Protein AF-0000000067793313 (afdb_homodimer)

Radius of gyration: 17.78 Å; Cα contacts (8 Å, |Δi|>4): 140; chains: 2; bounding box: 39×59×53 Å

Nearest PDB structures (foldseek):
  9had-assembly1_A  TM=4.052E-01  e=4.606E+00  Dermatophagoides farinae
  9had-assembly1_A  TM=4.048E-01  e=4.606E+00  Dermatophagoides farinae

Solvent-accessible surface area (backbone atoms only — not comparable to full-atom values): 9525 Å² total; per-residue (Å²): 132,80,84,65,84,60,72,81,65,66,47,75,66,53,50,52,52,49,44,52,53,50,47,36,52,39,52,36,48,49,52,54,53,61,48,40,72,79,37,45,52,72,69,31,43,50,49,47,33,50,51,29,44,53,54,31,63,38,81,91,48,54,71,69,32,20,52,52,24,40,49,52,23,51,52,51,52,62,68,66,49,76,74,80,128,130,80,84,64,84,67,67,78,67,67,47,74,65,54,52,51,51,49,44,51,53,50,48,36,51,39,52,36,49,50,52,55,56,62,50,40,73,79,38,46,52,71,68,31,43,52,49,45,31,51,53,30,44,52,54,31,64,37,81,91,47,54,69,69,32,20,52,52,23,40,48,52,22,51,54,52,53,63,68,65,50,78,73,80,127

Structure (mmCIF, N/CA/C/O backbone):
data_AF-0000000067793313-model_v1
#
loop_
_entity.id
_entity.type
_entity.pdbx_description
1 polymer 'Uncharacterized protein'
#
loop_
_atom_site.group_PDB
_atom_site.id
_atom_site.type_symbol
_atom_site.label_atom_id
_atom_site.label_alt_id
_atom_site.label_comp_id
_atom_site.label_asym_id
_atom_site.label_entity_id
_atom_site.label_seq_id
_atom_site.pdbx_PDB_ins_code
_atom_site.Cartn_x
_atom_site.Cartn_y
_atom_site.Cartn_z
_atom_site.occupancy
_atom_site.B_iso_or_equiv
_atom_site.auth_seq_id
_atom_site.auth_comp_id
_atom_site.auth_asym_id
_atom_site.auth_atom_id
_atom_site.pdbx_PDB_model_num
ATOM 1 N N . MET A 1 1 ? 4.16 -12.555 6.629 1 27.14 1 MET A N 1
ATOM 2 C CA . MET A 1 1 ? 3.738 -13.953 6.523 1 27.14 1 MET A CA 1
ATOM 3 C C . MET A 1 1 ? 4.797 -14.789 5.812 1 27.14 1 MET A C 1
ATOM 5 O O . MET A 1 1 ? 5.16 -14.492 4.672 1 27.14 1 MET A O 1
ATOM 9 N N . THR A 1 2 ? 5.727 -15.414 6.414 1 31.62 2 THR A N 1
ATOM 10 C CA . THR A 1 2 ? 6.559 -16.516 5.953 1 31.62 2 THR A CA 1
ATOM 11 C C . THR A 1 2 ? 5.738 -17.5 5.129 1 31.62 2 THR A C 1
ATOM 13 O O . THR A 1 2 ? 4.613 -17.844 5.504 1 31.62 2 THR A O 1
ATOM 16 N N . VAL A 1 3 ? 5.867 -17.578 3.797 1 39.06 3 VAL A N 1
ATOM 17 C CA . VAL A 1 3 ? 5.449 -18.781 3.084 1 39.06 3 VAL A CA 1
ATOM 18 C C . VAL A 1 3 ? 5.934 -20.016 3.834 1 39.06 3 VAL A C 1
ATOM 20 O O . VAL A 1 3 ? 7.133 -20.297 3.877 1 39.06 3 VAL A O 1
ATOM 23 N N . GLU A 1 4 ? 5.734 -20.375 5.105 1 36.84 4 GLU A N 1
ATOM 24 C CA . GLU A 1 4 ? 6 -21.719 5.586 1 36.84 4 GLU A CA 1
ATOM 25 C C . GLU A 1 4 ? 5.809 -22.75 4.477 1 36.84 4 GLU A C 1
ATOM 27 O O . GLU A 1 4 ? 5.156 -22.469 3.469 1 36.84 4 GLU A O 1
ATOM 32 N N . LYS A 1 5 ? 6.047 -24.172 4.836 1 41.69 5 LYS A N 1
ATOM 33 C CA . LYS A 1 5 ? 6.078 -25.391 4.016 1 41.69 5 LYS A CA 1
ATOM 34 C C . LYS A 1 5 ? 4.914 -25.406 3.029 1 41.69 5 LYS A C 1
ATOM 36 O O . LYS A 1 5 ? 3.752 -25.328 3.43 1 41.69 5 LYS A O 1
ATOM 41 N N . PRO A 1 6 ? 5.016 -25.219 1.738 1 44.22 6 PRO A N 1
ATOM 42 C CA . PRO A 1 6 ? 4.16 -25.734 0.672 1 44.22 6 PRO A CA 1
ATOM 43 C C . PRO A 1 6 ? 3.697 -27.172 0.936 1 44.22 6 PRO A C 1
ATOM 45 O O . PRO A 1 6 ? 3.482 -27.938 -0.006 1 44.22 6 PRO A O 1
ATOM 48 N N . ASP A 1 7 ? 3.82 -27.609 2.059 1 44.16 7 ASP A N 1
ATOM 49 C CA . ASP A 1 7 ? 3.441 -29.016 2.018 1 44.16 7 ASP A CA 1
ATOM 50 C C . ASP A 1 7 ? 2.213 -29.234 1.136 1 44.16 7 ASP A C 1
ATOM 52 O O . ASP A 1 7 ? 2.119 -30.234 0.427 1 44.16 7 ASP A O 1
ATOM 56 N N . GLU A 1 8 ? 1.014 -28.703 1.431 1 54.5 8 GLU A N 1
ATOM 57 C CA . GLU A 1 8 ? -0.027 -29 0.452 1 54.5 8 GLU A CA 1
ATOM 58 C C . GLU A 1 8 ? 0.082 -28.094 -0.766 1 54.5 8 GLU A C 1
ATOM 60 O O . GLU A 1 8 ? -0.023 -26.875 -0.645 1 54.5 8 GLU A O 1
ATOM 65 N N . ALA A 1 9 ? 1.081 -28.531 -1.854 1 64.44 9 ALA A N 1
ATOM 66 C CA . ALA A 1 9 ? 1.395 -27.953 -3.158 1 64.44 9 ALA A CA 1
ATOM 67 C C . ALA A 1 9 ? 0.195 -27.203 -3.73 1 64.44 9 ALA A C 1
ATOM 69 O O . ALA A 1 9 ? -0.874 -27.781 -3.928 1 64.44 9 ALA A O 1
ATOM 70 N N . MET A 1 10 ? 0.209 -25.984 -3.479 1 77.56 10 MET A N 1
ATOM 71 C CA . MET A 1 10 ? -0.854 -25.188 -4.09 1 77.56 10 MET A CA 1
ATOM 72 C C . MET A 1 10 ? -1.007 -25.531 -5.57 1 77.56 10 MET A C 1
ATOM 74 O O . MET A 1 10 ? -0.024 -25.844 -6.242 1 77.56 10 MET A O 1
ATOM 78 N N . THR A 1 11 ? -2.154 -25.844 -5.797 1 85.62 11 THR A N 1
ATOM 79 C CA . THR A 1 11 ? -2.428 -26.078 -7.207 1 85.62 11 THR A CA 1
ATOM 80 C C . THR A 1 11 ? -2.174 -24.812 -8.031 1 85.62 11 THR A C 1
ATOM 82 O O . THR A 1 11 ? -2.02 -23.719 -7.473 1 85.62 11 THR A O 1
ATOM 85 N N . PHE A 1 12 ? -1.975 -25 -9.234 1 86.81 12 PHE A N 1
ATOM 86 C CA . PHE A 1 12 ? -1.814 -23.875 -10.156 1 86.81 12 PHE A CA 1
ATOM 87 C C . PHE A 1 12 ? -2.941 -22.875 -9.977 1 86.81 12 PHE A C 1
ATOM 89 O O . PHE A 1 12 ? -2.701 -21.656 -9.945 1 86.81 12 PHE A O 1
ATOM 96 N N . GLY A 1 13 ? -4.113 -23.281 -9.766 1 88.81 13 GLY A N 1
ATOM 97 C CA . GLY A 1 13 ? -5.273 -22.422 -9.562 1 88.81 13 GLY A CA 1
ATOM 98 C C . GLY A 1 13 ? -5.219 -21.641 -8.258 1 88.81 13 GLY A C 1
ATOM 99 O O . GLY A 1 13 ? -5.582 -20.469 -8.219 1 88.81 13 GLY A O 1
ATOM 100 N N . GLU A 1 14 ? -4.773 -22.266 -7.277 1 91.25 14 GLU A N 1
ATOM 101 C CA . GLU A 1 14 ? -4.648 -21.609 -5.98 1 91.25 14 GLU A CA 1
ATOM 102 C C . GLU A 1 14 ? -3.619 -20.484 -6.031 1 91.25 14 GLU A C 1
ATOM 104 O O . GLU A 1 14 ? -3.801 -19.438 -5.398 1 91.25 14 GLU A O 1
ATOM 109 N N . LEU A 1 15 ? -2.557 -20.734 -6.789 1 92.69 15 LEU A N 1
ATOM 110 C CA . LEU A 1 15 ? -1.533 -19.703 -6.926 1 92.69 15 LEU A CA 1
ATOM 111 C C . LEU A 1 15 ? -2.076 -18.484 -7.68 1 92.69 15 LEU A C 1
ATOM 113 O O . LEU A 1 15 ? -1.826 -17.344 -7.293 1 92.69 15 LEU A O 1
ATOM 117 N N . LEU A 1 16 ? -2.805 -18.703 -8.633 1 92.38 16 LEU A N 1
ATOM 118 C CA . LEU A 1 16 ? -3.408 -17.609 -9.391 1 92.38 16 LEU A CA 1
ATOM 119 C C . LEU A 1 16 ? -4.379 -16.812 -8.531 1 92.38 16 LEU A C 1
ATOM 121 O O . LEU A 1 16 ? -4.457 -15.586 -8.641 1 92.38 16 LEU A O 1
ATOM 125 N N . GLU A 1 17 ? -5.145 -17.531 -7.758 1 91.81 17 GLU A N 1
ATOM 126 C CA . GLU A 1 17 ? -6.07 -16.859 -6.852 1 91.81 17 GLU A CA 1
ATOM 127 C C . GLU A 1 17 ? -5.324 -15.953 -5.871 1 91.81 17 GLU A C 1
ATOM 129 O O . GLU A 1 17 ? -5.742 -14.82 -5.621 1 91.81 17 GLU A O 1
ATOM 134 N N . LEU A 1 18 ? -4.262 -16.438 -5.32 1 92.75 18 LEU A N 1
ATOM 135 C CA . LEU A 1 18 ? -3.441 -15.664 -4.395 1 92.75 18 LEU A CA 1
ATOM 136 C C . LEU A 1 18 ? -2.873 -14.43 -5.082 1 92.75 18 LEU A C 1
ATOM 138 O O . LEU A 1 18 ? -2.873 -13.336 -4.504 1 92.75 18 LEU A O 1
ATOM 142 N N . ILE A 1 19 ? -2.342 -14.562 -6.203 1 95.19 19 ILE A N 1
ATOM 143 C CA . ILE A 1 19 ? -1.799 -13.438 -6.961 1 95.19 19 ILE A CA 1
ATOM 144 C C . ILE A 1 19 ? -2.879 -12.383 -7.16 1 95.19 19 ILE A C 1
ATOM 146 O O . ILE A 1 19 ? -2.619 -11.188 -7.02 1 95.19 19 ILE A O 1
ATOM 150 N N . GLY A 1 20 ? -4.043 -12.852 -7.516 1 93.31 20 GLY A N 1
ATOM 151 C CA . GLY A 1 20 ? -5.164 -11.938 -7.668 1 93.31 20 GLY A CA 1
ATOM 152 C C . GLY A 1 20 ? -5.488 -11.172 -6.398 1 93.31 20 GLY A C 1
ATOM 153 O O . GLY A 1 20 ? -5.707 -9.961 -6.438 1 93.31 20 GLY A O 1
ATOM 154 N N . GLU A 1 21 ? -5.531 -11.812 -5.312 1 92.38 21 GLU A N 1
ATOM 155 C CA . GLU A 1 21 ? -5.824 -11.188 -4.027 1 92.38 21 GLU A CA 1
ATOM 156 C C . GLU A 1 21 ? -4.746 -10.18 -3.645 1 92.38 21 GLU A C 1
ATOM 158 O O . GLU A 1 21 ? -5.055 -9.086 -3.168 1 92.38 21 GLU A O 1
ATOM 163 N N . GLN A 1 22 ? -3.537 -10.602 -3.828 1 94.5 22 GLN A N 1
ATOM 164 C CA . GLN A 1 22 ? -2.426 -9.711 -3.529 1 94.5 22 GLN A CA 1
ATOM 165 C C . GLN A 1 22 ? -2.48 -8.453 -4.391 1 94.5 22 GLN A C 1
ATOM 167 O O . GLN A 1 22 ? -2.201 -7.352 -3.914 1 94.5 22 GLN A O 1
ATOM 172 N N . GLN A 1 23 ? -2.84 -8.664 -5.57 1 94.44 23 GLN A N 1
ATOM 173 C CA . GLN A 1 23 ? -2.926 -7.516 -6.469 1 94.44 23 GLN A CA 1
ATOM 174 C C . GLN A 1 23 ? -4 -6.535 -6.004 1 94.44 23 GLN A C 1
ATOM 176 O O . GLN A 1 23 ? -3.809 -5.32 -6.062 1 94.44 23 GLN A O 1
ATOM 181 N N . ARG A 1 24 ? -5.109 -7.043 -5.578 1 92.25 24 ARG A N 1
ATOM 182 C CA . ARG A 1 24 ? -6.172 -6.176 -5.086 1 92.25 24 ARG A CA 1
ATOM 183 C C . ARG A 1 24 ? -5.715 -5.379 -3.871 1 92.25 24 ARG A C 1
ATOM 185 O O . ARG A 1 24 ? -6.043 -4.195 -3.734 1 92.25 24 ARG A O 1
ATOM 192 N N . LYS A 1 25 ? -4.988 -6.008 -3.012 1 93.69 25 LYS A N 1
ATOM 193 C CA . LYS A 1 25 ? -4.426 -5.328 -1.846 1 93.69 25 LYS A CA 1
ATOM 194 C C . LYS A 1 25 ? -3.455 -4.23 -2.264 1 93.69 25 LYS A C 1
ATOM 196 O O . LYS A 1 25 ? -3.488 -3.125 -1.718 1 93.69 25 LYS A O 1
ATOM 201 N N . ILE A 1 26 ? -2.672 -4.578 -3.178 1 95.56 26 ILE A N 1
ATOM 202 C CA . ILE A 1 26 ? -1.702 -3.611 -3.678 1 95.56 26 ILE A CA 1
ATOM 203 C C . ILE A 1 26 ? -2.432 -2.406 -4.27 1 95.56 26 ILE A C 1
ATOM 205 O O . ILE A 1 26 ? -2.107 -1.26 -3.953 1 95.56 26 ILE A O 1
ATOM 209 N N . ASP A 1 27 ? -3.377 -2.662 -5.078 1 93.25 27 ASP A N 1
ATOM 210 C CA . ASP A 1 27 ? -4.125 -1.586 -5.719 1 93.25 27 ASP A CA 1
ATOM 211 C C . ASP A 1 27 ? -4.77 -0.669 -4.684 1 93.25 27 ASP A C 1
ATOM 213 O O . ASP A 1 27 ? -4.742 0.555 -4.824 1 93.25 27 ASP A O 1
ATOM 217 N N . ALA A 1 28 ? -5.363 -1.27 -3.695 1 93 28 ALA A N 1
ATOM 218 C CA . ALA A 1 28 ? -6.008 -0.493 -2.641 1 93 28 ALA A CA 1
ATOM 219 C C . ALA A 1 28 ? -4.996 0.37 -1.894 1 93 28 ALA A C 1
ATOM 221 O O . ALA A 1 28 ? -5.242 1.553 -1.647 1 93 28 ALA A O 1
ATOM 222 N N . LEU A 1 29 ? -3.912 -0.205 -1.581 1 94.12 29 LEU A N 1
ATOM 223 C CA . LEU A 1 29 ? -2.867 0.499 -0.847 1 94.12 29 LEU A CA 1
ATOM 224 C C . LEU A 1 29 ? -2.264 1.614 -1.694 1 94.12 29 LEU A C 1
ATOM 226 O O . LEU A 1 29 ? -1.98 2.701 -1.188 1 94.12 29 LEU A O 1
ATOM 230 N N . GLU A 1 30 ? -2.098 1.374 -2.998 1 93.25 30 GLU A N 1
ATOM 231 C CA . GLU A 1 30 ? -1.578 2.398 -3.9 1 93.25 30 GLU A CA 1
ATOM 232 C C . GLU A 1 30 ? -2.566 3.549 -4.055 1 93.25 30 GLU A C 1
ATOM 234 O O . GLU A 1 30 ? -2.166 4.711 -4.141 1 93.25 30 GLU A O 1
ATOM 239 N N . LEU A 1 31 ? -3.777 3.191 -4.137 1 91.06 31 LEU A N 1
ATOM 240 C CA . LEU A 1 31 ? -4.809 4.223 -4.188 1 91.06 31 LEU A CA 1
ATOM 241 C C . LEU A 1 31 ? -4.77 5.09 -2.932 1 91.06 31 LEU A C 1
ATOM 243 O O . LEU A 1 31 ? -4.828 6.316 -3.021 1 91.06 31 LEU A O 1
ATOM 247 N N . ALA A 1 32 ? -4.656 4.5 -1.743 1 90.62 32 ALA A N 1
ATOM 248 C CA . ALA A 1 32 ? -4.539 5.23 -0.484 1 90.62 32 ALA A CA 1
ATOM 249 C C . ALA A 1 32 ? -3.297 6.117 -0.48 1 90.62 32 ALA A C 1
ATOM 251 O O . ALA A 1 32 ? -3.363 7.285 -0.091 1 90.62 32 ALA A O 1
ATOM 252 N N . PHE A 1 33 ? -2.23 5.59 -0.948 1 91.19 33 PHE A N 1
ATOM 253 C CA . PHE A 1 33 ? -0.976 6.332 -1 1 91.19 33 PHE A CA 1
ATOM 254 C C . PHE A 1 33 ? -1.099 7.539 -1.921 1 91.19 33 PHE A C 1
ATOM 256 O O . PHE A 1 33 ? -0.632 8.633 -1.588 1 91.19 33 PHE A O 1
ATOM 263 N N . SER A 1 34 ? -1.747 7.285 -3.035 1 84.81 34 SER A N 1
ATOM 264 C CA . SER A 1 34 ? -1.923 8.367 -4 1 84.81 34 SER A CA 1
ATOM 265 C C . SER A 1 34 ? -2.758 9.5 -3.416 1 84.81 34 SER A C 1
ATOM 267 O O . SER A 1 34 ? -2.578 10.664 -3.783 1 84.81 34 SER A O 1
ATOM 269 N N . SER A 1 35 ? -3.594 9.188 -2.588 1 83.56 35 SER A N 1
ATOM 270 C CA . SER A 1 35 ? -4.473 10.195 -1.991 1 83.56 35 SER A CA 1
ATOM 271 C C . SER A 1 35 ? -3.729 11.031 -0.956 1 83.56 35 SER A C 1
ATOM 273 O O . SER A 1 35 ? -4.203 12.094 -0.554 1 83.56 35 SER A O 1
ATOM 275 N N . LEU A 1 36 ? -2.561 10.594 -0.48 1 82.56 36 LEU A N 1
ATOM 276 C CA . LEU A 1 36 ? -1.768 11.289 0.527 1 82.56 36 LEU A CA 1
ATOM 277 C C . LEU A 1 36 ? -1.384 12.68 0.048 1 82.56 36 LEU A C 1
ATOM 279 O O . LEU A 1 36 ? -1.322 13.625 0.844 1 82.56 36 LEU A O 1
ATOM 283 N N . ALA A 1 37 ? -1.157 12.734 -1.246 1 76.06 37 ALA A N 1
ATOM 284 C CA . ALA A 1 37 ? -0.758 14.016 -1.813 1 76.06 37 ALA A CA 1
ATOM 285 C C . ALA A 1 37 ? -1.806 15.094 -1.533 1 76.06 37 ALA A C 1
ATOM 287 O O . ALA A 1 37 ? -1.479 16.281 -1.428 1 76.06 37 ALA A O 1
ATOM 288 N N . PHE A 1 38 ? -3.072 14.68 -1.329 1 78.12 38 PHE A N 1
ATOM 289 C CA . PHE A 1 38 ? -4.156 15.617 -1.088 1 78.12 38 PHE A CA 1
ATOM 290 C C . PHE A 1 38 ? -4.348 15.859 0.405 1 78.12 38 PHE A C 1
ATOM 292 O O . PHE A 1 38 ? -4.945 16.859 0.81 1 78.12 38 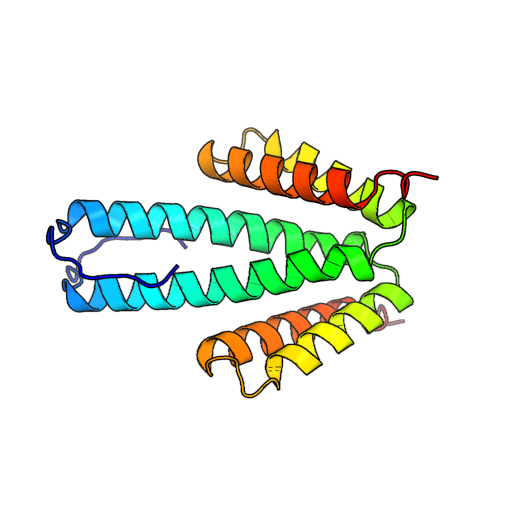PHE A O 1
ATOM 299 N N . CYS A 1 39 ? -3.766 15.008 1.154 1 84.38 39 CYS A N 1
ATOM 300 C CA . CYS A 1 39 ? -4.051 15.047 2.584 1 84.38 39 CYS A CA 1
ATOM 301 C C . CYS A 1 39 ? -2.885 15.648 3.357 1 84.38 39 CYS A C 1
ATOM 303 O O . CYS A 1 39 ? -3.074 16.203 4.445 1 84.38 39 CYS A O 1
ATOM 305 N N . LEU A 1 40 ? -1.735 15.555 2.848 1 85.38 40 LEU A N 1
ATOM 306 C CA . LEU A 1 40 ? -0.55 15.961 3.592 1 85.38 40 LEU A CA 1
ATOM 307 C C . LEU A 1 40 ? -0.218 17.422 3.32 1 85.38 40 LEU A C 1
ATOM 309 O O . LEU A 1 40 ? -0.189 17.859 2.166 1 85.38 40 LEU A O 1
ATOM 313 N N . ASP A 1 41 ? 0.028 18.188 4.398 1 85.12 41 ASP A N 1
ATOM 314 C CA . ASP A 1 41 ? 0.652 19.484 4.215 1 85.12 41 ASP A CA 1
ATOM 315 C C . ASP A 1 41 ? 2.16 19.359 4.02 1 85.12 41 ASP A C 1
ATOM 317 O O . ASP A 1 41 ? 2.691 18.234 3.982 1 85.12 41 ASP A O 1
ATOM 321 N N . GLU A 1 42 ? 2.805 20.406 3.809 1 86.56 42 GLU A N 1
ATOM 322 C CA . GLU A 1 42 ? 4.23 20.391 3.486 1 86.56 42 GLU A CA 1
ATOM 323 C C . GLU A 1 42 ? 5.035 19.719 4.594 1 86.56 42 GLU A C 1
ATOM 325 O O . GLU A 1 42 ? 5.922 18.906 4.312 1 86.56 42 GLU A O 1
ATOM 330 N N . LYS A 1 43 ? 4.707 20.141 5.797 1 88 43 LYS A N 1
ATOM 331 C CA . LYS A 1 43 ? 5.445 19.594 6.926 1 88 43 LYS A CA 1
ATOM 332 C C . LYS A 1 43 ? 5.242 18.078 7.027 1 88 43 LYS A C 1
ATOM 334 O O . LYS A 1 43 ? 6.207 17.328 7.184 1 88 43 LYS A O 1
ATOM 339 N N . ALA A 1 44 ? 4.016 17.656 6.992 1 87.81 44 ALA A N 1
ATOM 340 C CA . ALA A 1 44 ? 3.689 16.234 7.066 1 87.81 44 ALA A CA 1
ATOM 341 C C . ALA A 1 44 ? 4.324 15.461 5.91 1 87.81 44 ALA A C 1
ATOM 343 O O . ALA A 1 44 ? 4.801 14.336 6.09 1 87.81 44 ALA A O 1
ATOM 344 N N . ASN A 1 45 ? 4.266 16.016 4.754 1 90.38 45 ASN A N 1
ATOM 345 C CA . ASN A 1 45 ? 4.875 15.391 3.584 1 90.38 45 ASN A CA 1
ATOM 346 C C . ASN A 1 45 ? 6.375 15.18 3.777 1 90.38 45 ASN A C 1
ATOM 348 O O . ASN A 1 45 ? 6.902 14.109 3.459 1 90.38 45 ASN A O 1
ATOM 352 N N . LYS A 1 46 ? 6.992 16.172 4.324 1 91.25 46 LYS A N 1
ATOM 353 C CA . LYS A 1 46 ? 8.422 16.078 4.582 1 91.25 46 LYS A CA 1
ATOM 354 C C . LYS A 1 46 ? 8.727 14.969 5.59 1 91.25 46 LYS A C 1
ATOM 356 O O . LYS A 1 46 ? 9.703 14.234 5.434 1 91.25 46 LYS A O 1
ATOM 361 N N . LEU A 1 47 ? 7.953 14.93 6.562 1 90.75 47 LEU A N 1
ATOM 362 C CA . LEU A 1 47 ? 8.125 13.891 7.574 1 90.75 47 LEU A CA 1
ATOM 363 C C . LEU A 1 47 ? 7.953 12.508 6.969 1 90.75 47 LEU A C 1
ATOM 365 O O . LEU A 1 47 ? 8.742 11.594 7.25 1 90.75 47 LEU A O 1
ATOM 369 N N . MET A 1 48 ? 6.922 12.336 6.156 1 90.69 48 MET A N 1
ATOM 370 C CA . MET A 1 48 ? 6.66 11.055 5.508 1 90.69 48 MET A CA 1
ATOM 371 C C . MET A 1 48 ? 7.816 10.656 4.598 1 90.69 48 MET A C 1
ATOM 373 O O . MET A 1 48 ? 8.258 9.508 4.617 1 90.69 48 MET A O 1
ATOM 377 N N . ILE A 1 49 ? 8.281 11.562 3.809 1 93.5 49 ILE A N 1
ATOM 378 C CA . ILE A 1 49 ? 9.398 11.312 2.904 1 93.5 49 ILE A CA 1
ATOM 379 C C . ILE A 1 49 ? 10.625 10.867 3.707 1 93.5 49 ILE A C 1
ATOM 381 O O . ILE A 1 49 ? 11.289 9.898 3.342 1 93.5 49 ILE A O 1
ATOM 385 N N . HIS A 1 50 ? 10.82 11.648 4.789 1 93.94 50 HIS A N 1
ATOM 386 C CA . HIS A 1 50 ? 11.953 11.312 5.648 1 93.94 50 HIS A CA 1
ATOM 387 C C . HIS A 1 50 ? 11.82 9.898 6.207 1 93.94 50 HIS A C 1
ATOM 389 O O . HIS A 1 50 ? 12.773 9.125 6.18 1 93.94 50 HIS A O 1
ATOM 395 N N . ASN A 1 51 ? 10.703 9.555 6.699 1 92.81 51 ASN A N 1
ATOM 396 C CA . ASN A 1 51 ? 10.453 8.234 7.27 1 92.81 51 ASN A CA 1
ATOM 397 C C . ASN A 1 51 ? 10.672 7.133 6.242 1 92.81 51 ASN A C 1
ATOM 399 O O . ASN A 1 51 ? 11.328 6.129 6.527 1 92.81 51 ASN A O 1
AT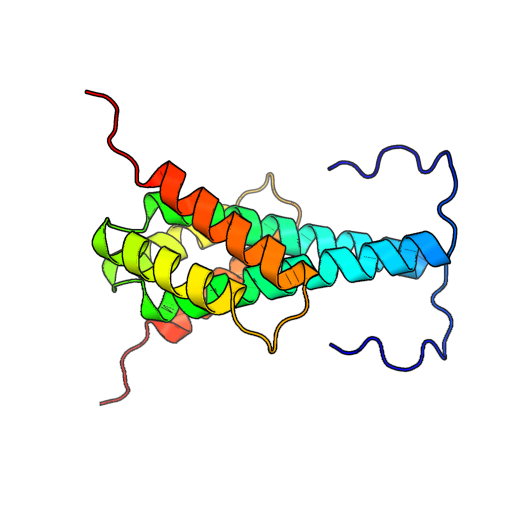OM 403 N N . LEU A 1 52 ? 10.117 7.289 5.066 1 93.69 52 LEU A N 1
ATOM 404 C CA . LEU A 1 52 ? 10.25 6.301 4.004 1 93.69 52 LEU A CA 1
ATOM 405 C C . LEU A 1 52 ? 11.703 6.156 3.568 1 93.69 52 LEU A C 1
ATOM 407 O O . LEU A 1 52 ? 12.172 5.047 3.301 1 93.69 52 LEU A O 1
ATOM 411 N N . THR A 1 53 ? 12.391 7.246 3.545 1 95.44 53 THR A N 1
ATOM 412 C CA . THR A 1 53 ? 13.797 7.227 3.178 1 95.44 53 THR A CA 1
ATOM 413 C C . THR A 1 53 ? 14.617 6.457 4.211 1 95.44 53 THR A C 1
ATOM 415 O O . THR A 1 53 ? 15.469 5.637 3.855 1 95.44 53 THR A O 1
ATOM 418 N N . LEU A 1 54 ? 14.344 6.723 5.441 1 94.62 54 LEU A N 1
ATOM 419 C CA . LEU A 1 54 ? 15.031 6 6.508 1 94.62 54 LEU A CA 1
ATOM 420 C C . LEU A 1 54 ? 14.789 4.5 6.391 1 94.62 54 LEU A C 1
ATOM 422 O O . LEU A 1 54 ? 15.727 3.705 6.492 1 94.62 54 LEU A O 1
ATOM 426 N N . GLU A 1 55 ? 13.523 4.129 6.145 1 93.75 55 GLU A N 1
ATOM 427 C CA . GLU A 1 55 ? 13.172 2.719 6.02 1 93.75 55 GLU A CA 1
ATOM 428 C C . GLU A 1 55 ? 13.828 2.094 4.793 1 93.75 55 GLU A C 1
ATOM 430 O O . GLU A 1 55 ? 14.188 0.915 4.809 1 93.75 55 GLU A O 1
ATOM 435 N N . SER A 1 56 ? 13.977 2.844 3.754 1 95.81 56 SER A N 1
ATOM 436 C CA . SER A 1 56 ? 14.594 2.35 2.529 1 95.81 56 SER A CA 1
ATOM 437 C C . SER A 1 56 ? 16.078 2.08 2.732 1 95.81 56 SER A C 1
ATOM 439 O O . SER A 1 56 ? 16.703 1.362 1.945 1 95.81 56 SER A O 1
ATOM 441 N N . GLN A 1 57 ? 16.578 2.611 3.783 1 95.62 57 GLN A N 1
ATOM 442 C CA . GLN A 1 57 ? 18 2.441 4.07 1 95.62 57 GLN A CA 1
ATOM 443 C C . GLN A 1 57 ? 18.203 1.451 5.211 1 95.62 57 GLN A C 1
ATOM 445 O O . GLN A 1 57 ? 19.344 1.109 5.539 1 95.62 57 GLN A O 1
ATOM 450 N N . ASN A 1 58 ? 17.156 1.035 5.758 1 93.81 58 ASN A N 1
ATOM 451 C CA . ASN A 1 58 ? 17.234 0.1 6.875 1 93.81 58 ASN A CA 1
ATOM 452 C C . ASN A 1 58 ? 17.797 -1.251 6.441 1 93.81 58 ASN A C 1
ATOM 454 O O . ASN A 1 58 ? 17.203 -1.938 5.609 1 93.81 58 ASN A O 1
ATOM 458 N N . GLU A 1 59 ? 18.844 -1.722 7.016 1 92.56 59 GLU A N 1
ATOM 459 C CA . GLU A 1 59 ? 19.578 -2.922 6.625 1 92.56 59 GLU A CA 1
ATOM 460 C C . GLU A 1 59 ? 18.781 -4.184 6.934 1 92.56 59 GLU A C 1
ATOM 462 O O . GLU A 1 59 ? 19.047 -5.25 6.375 1 92.56 59 GLU A O 1
ATOM 467 N N . ASN A 1 60 ? 17.844 -3.971 7.812 1 91.44 60 ASN A N 1
ATOM 468 C CA . ASN A 1 60 ? 17.031 -5.113 8.203 1 91.44 60 ASN A CA 1
ATOM 469 C C . ASN A 1 60 ? 15.93 -5.398 7.18 1 91.44 60 ASN A C 1
ATOM 471 O O . ASN A 1 60 ? 15.203 -6.391 7.297 1 91.44 60 ASN A O 1
ATOM 475 N N . ARG A 1 61 ? 15.82 -4.605 6.129 1 89 61 ARG A N 1
ATOM 476 C CA . ARG A 1 61 ? 14.852 -4.816 5.055 1 89 61 ARG A CA 1
ATOM 477 C C . ARG A 1 61 ? 15.508 -5.508 3.861 1 89 61 ARG A C 1
ATOM 479 O O . ARG A 1 61 ? 16.688 -5.301 3.592 1 89 61 ARG A O 1
ATOM 486 N N . ASP A 1 62 ? 14.703 -6.305 3.246 1 89.12 62 ASP A N 1
ATOM 487 C CA . ASP A 1 62 ? 15.258 -6.93 2.049 1 89.12 62 ASP A CA 1
ATOM 488 C C . ASP A 1 62 ? 15.43 -5.91 0.926 1 89.12 62 ASP A C 1
ATOM 490 O O . ASP A 1 62 ? 14.758 -4.879 0.91 1 89.12 62 ASP A O 1
ATOM 494 N N . PRO A 1 63 ? 16.281 -6.18 0.014 1 91.5 63 PRO A N 1
ATOM 495 C CA . PRO A 1 63 ? 16.625 -5.219 -1.041 1 91.5 63 PRO A CA 1
ATOM 496 C C . PRO A 1 63 ? 15.414 -4.80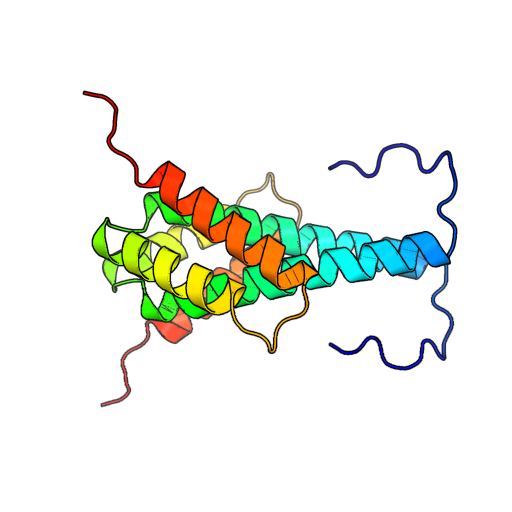5 -1.876 1 91.5 63 PRO A C 1
ATOM 498 O O . PRO A 1 63 ? 15.305 -3.643 -2.271 1 91.5 63 PRO A O 1
ATOM 501 N N . ALA A 1 64 ? 14.555 -5.77 -2.096 1 88.5 64 ALA A N 1
ATOM 502 C CA . ALA A 1 64 ? 13.383 -5.457 -2.912 1 88.5 64 ALA A CA 1
ATOM 503 C C . ALA A 1 64 ? 12.453 -4.488 -2.189 1 88.5 64 ALA A C 1
ATOM 505 O O . ALA A 1 64 ? 11.961 -3.527 -2.785 1 88.5 64 ALA A O 1
ATOM 506 N N . MET A 1 65 ? 12.227 -4.73 -1.001 1 91.88 65 MET A N 1
ATOM 507 C CA . MET A 1 65 ? 11.391 -3.826 -0.211 1 91.88 65 MET A CA 1
ATOM 508 C C . MET A 1 65 ? 12.039 -2.447 -0.112 1 91.88 65 MET A C 1
ATOM 510 O O . MET A 1 65 ? 11.352 -1.43 -0.215 1 91.88 65 MET A O 1
ATOM 514 N N . LYS A 1 66 ? 13.312 -2.412 0.073 1 94.69 66 LYS A N 1
ATOM 515 C CA . LYS A 1 66 ? 14.039 -1.148 0.146 1 94.69 66 LYS A CA 1
ATOM 516 C C . LYS A 1 66 ? 13.828 -0.322 -1.119 1 94.69 66 LYS A C 1
ATOM 518 O O . LYS A 1 66 ? 13.609 0.889 -1.048 1 94.69 66 LYS A O 1
ATOM 523 N N . LYS A 1 67 ? 13.898 -0.971 -2.182 1 95.06 67 LYS A N 1
ATOM 524 C CA . LYS A 1 67 ? 13.711 -0.293 -3.461 1 95.06 67 LYS A CA 1
ATOM 525 C C . LYS A 1 67 ? 12.305 0.292 -3.574 1 95.06 67 LYS A C 1
ATOM 527 O O . LYS A 1 67 ? 12.133 1.414 -4.051 1 95.06 67 LYS A O 1
ATOM 532 N N . TYR A 1 68 ? 11.383 -0.467 -3.156 1 94 68 TYR A N 1
ATOM 533 C CA . TYR A 1 68 ? 10 0.002 -3.236 1 94 68 TYR A CA 1
ATOM 534 C C . TYR A 1 68 ? 9.773 1.191 -2.311 1 94 68 TYR A C 1
ATOM 536 O O . TYR A 1 68 ? 9.125 2.166 -2.689 1 94 68 TYR A O 1
ATOM 544 N N . LEU A 1 69 ? 10.367 1.123 -1.148 1 95.62 69 LEU A N 1
ATOM 545 C CA . LEU A 1 69 ? 10.242 2.217 -0.19 1 95.62 69 LEU A CA 1
ATOM 546 C C . LEU A 1 69 ? 10.883 3.488 -0.734 1 95.62 69 LEU A C 1
ATOM 548 O O . LEU A 1 69 ? 10.328 4.578 -0.592 1 95.62 69 LEU A O 1
ATOM 552 N N . ALA A 1 70 ? 11.992 3.354 -1.336 1 96.25 70 ALA A N 1
ATOM 553 C CA . ALA A 1 70 ? 12.664 4.492 -1.96 1 96.25 70 ALA A CA 1
ATOM 554 C C . ALA A 1 70 ? 11.797 5.105 -3.055 1 96.25 70 ALA A C 1
ATOM 556 O O . ALA A 1 70 ? 11.734 6.328 -3.199 1 96.25 70 ALA A O 1
ATOM 557 N N . ARG A 1 71 ? 11.133 4.293 -3.777 1 94.81 71 ARG A N 1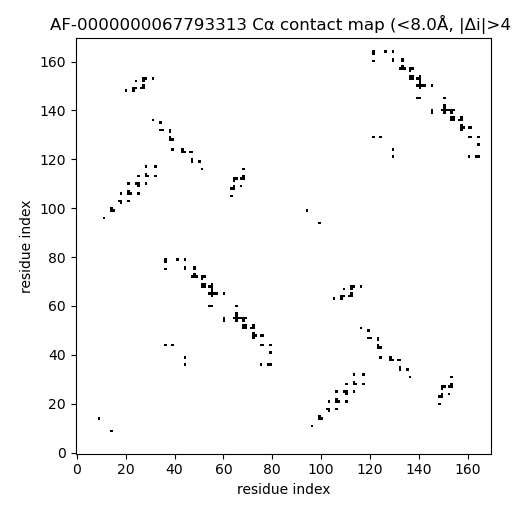
ATOM 558 C CA . ARG A 1 71 ? 10.25 4.766 -4.836 1 94.81 71 ARG A CA 1
ATOM 559 C C . ARG A 1 71 ? 9.062 5.535 -4.262 1 94.81 71 ARG A C 1
ATOM 561 O O . ARG A 1 71 ? 8.633 6.539 -4.832 1 94.81 71 ARG A O 1
ATOM 568 N N . LEU A 1 72 ? 8.516 5.043 -3.213 1 93.81 72 LEU A N 1
ATOM 569 C CA . LEU A 1 72 ? 7.41 5.73 -2.553 1 93.81 72 LEU A CA 1
ATOM 570 C C . LEU A 1 72 ? 7.84 7.117 -2.084 1 93.81 72 LEU A C 1
ATOM 572 O O . LEU A 1 72 ? 7.121 8.094 -2.289 1 93.81 72 LEU A O 1
ATOM 576 N N . ALA A 1 73 ? 9.023 7.172 -1.446 1 93.88 73 ALA A N 1
ATOM 577 C CA . ALA A 1 73 ? 9.555 8.453 -0.989 1 93.88 73 ALA A CA 1
ATOM 578 C C . ALA A 1 73 ? 9.727 9.422 -2.156 1 93.88 73 ALA A C 1
ATOM 580 O O . ALA A 1 73 ? 9.328 10.586 -2.066 1 93.88 73 ALA A O 1
ATOM 581 N N . ALA A 1 74 ? 10.25 8.945 -3.26 1 94.06 74 ALA A N 1
ATOM 582 C CA . ALA A 1 74 ? 10.477 9.766 -4.449 1 94.06 74 ALA A CA 1
ATOM 583 C C . ALA A 1 74 ? 9.164 10.273 -5.031 1 94.06 74 ALA A C 1
ATOM 585 O O . ALA A 1 74 ? 9.078 11.406 -5.504 1 94.06 74 ALA A O 1
ATOM 586 N N . ALA A 1 75 ? 8.195 9.453 -4.977 1 91.31 75 ALA A N 1
ATOM 587 C CA . ALA A 1 75 ? 6.883 9.828 -5.492 1 91.31 75 ALA A CA 1
ATOM 588 C C . ALA A 1 75 ? 6.285 10.977 -4.68 1 91.31 75 ALA A C 1
ATOM 590 O O . ALA A 1 75 ? 5.688 11.898 -5.242 1 91.31 75 ALA A O 1
ATOM 591 N N . LEU A 1 76 ? 6.461 10.922 -3.438 1 90.44 76 LEU A N 1
ATOM 592 C CA . LEU A 1 76 ? 5.953 11.984 -2.572 1 90.44 76 LEU A CA 1
ATOM 593 C C . LEU A 1 76 ? 6.73 13.281 -2.787 1 90.44 76 LEU A C 1
ATOM 595 O O . LEU A 1 76 ? 6.16 14.367 -2.699 1 90.44 76 LEU A O 1
ATOM 599 N N . GLU A 1 77 ? 7.992 13.172 -3.002 1 90 77 GLU A N 1
ATOM 600 C CA . GLU A 1 77 ? 8.828 14.344 -3.262 1 90 77 GLU A CA 1
ATOM 601 C C . GLU A 1 77 ? 8.398 15.055 -4.539 1 90 77 GLU A C 1
ATOM 603 O O . GLU A 1 77 ? 8.414 16.281 -4.609 1 90 77 GLU A O 1
ATOM 608 N N . LYS A 1 78 ? 7.969 14.289 -5.469 1 87.38 78 LYS A N 1
ATOM 609 C CA . LYS A 1 78 ? 7.535 14.852 -6.746 1 87.38 78 LYS A CA 1
ATOM 610 C C . LYS A 1 78 ? 6.203 15.578 -6.605 1 87.38 78 LYS A C 1
ATOM 612 O O . LYS A 1 78 ? 5.961 16.578 -7.285 1 87.38 78 LYS A O 1
ATOM 617 N N . ASN A 1 79 ? 5.484 15.078 -5.801 1 76.75 79 ASN A N 1
ATOM 618 C CA . ASN A 1 79 ? 4.176 15.688 -5.59 1 76.75 79 ASN A CA 1
ATOM 619 C C . ASN A 1 79 ? 4.273 16.953 -4.742 1 76.75 79 ASN A C 1
ATOM 621 O O . ASN A 1 79 ? 3.363 17.781 -4.746 1 76.75 79 ASN A O 1
ATOM 625 N N . SER A 1 80 ? 5.277 17.031 -3.805 1 66.81 80 SER A N 1
ATOM 626 C CA . SER A 1 80 ? 5.512 18.203 -2.969 1 66.81 80 SER A CA 1
ATOM 627 C C . SER A 1 80 ? 6.148 19.328 -3.768 1 66.81 80 SER A C 1
ATOM 629 O O . SER A 1 80 ? 6.258 20.453 -3.277 1 66.81 80 SER A O 1
ATOM 631 N N . GLY A 1 81 ? 6.855 19.203 -4.77 1 59.09 81 GLY A N 1
ATOM 632 C CA . GLY A 1 81 ? 7.535 20.25 -5.516 1 59.09 81 GLY A CA 1
ATOM 633 C C . GLY A 1 81 ? 6.602 21.344 -5.984 1 59.09 81 GLY A C 1
ATOM 634 O O . GLY A 1 81 ? 5.387 21.156 -6.039 1 59.09 81 GLY A O 1
ATOM 635 N N . PRO A 1 82 ? 7.246 22.734 -5.891 1 51.44 82 PRO A N 1
ATOM 636 C CA . PRO A 1 82 ? 6.559 23.969 -6.281 1 51.44 82 PRO A CA 1
ATOM 637 C C . PRO A 1 82 ? 5.688 23.781 -7.52 1 51.44 82 PRO A C 1
ATOM 639 O O . PRO A 1 82 ? 6.02 22.984 -8.406 1 51.44 82 PRO A O 1
ATOM 642 N N . ALA A 1 83 ? 4.301 23.953 -7.344 1 43.53 83 ALA A N 1
ATOM 643 C CA . ALA A 1 83 ? 3.555 24.344 -8.539 1 43.53 83 ALA A CA 1
ATOM 644 C C . ALA A 1 83 ? 4.387 25.266 -9.422 1 43.53 83 ALA A C 1
ATOM 646 O O . ALA A 1 83 ? 5.113 26.141 -8.922 1 43.53 83 ALA A O 1
ATOM 647 N N . THR A 1 84 ? 5.039 24.844 -10.516 1 35.09 84 THR A N 1
ATOM 648 C CA . THR A 1 84 ? 5.609 25.906 -11.344 1 35.09 84 THR A CA 1
ATOM 649 C C . THR A 1 84 ? 4.773 27.172 -11.25 1 35.09 84 THR A C 1
ATOM 651 O O . THR A 1 84 ? 3.562 27.156 -11.484 1 35.09 84 THR A O 1
ATOM 654 N N . GLU A 1 85 ? 5.199 28.312 -10.625 1 28.95 85 GLU A N 1
ATOM 655 C CA . GLU A 1 85 ? 4.789 29.625 -11.109 1 28.95 85 GLU A CA 1
ATOM 656 C C . GLU A 1 85 ? 4.797 29.688 -12.641 1 28.95 85 GLU A C 1
ATOM 658 O O . GLU A 1 85 ? 5.691 29.125 -13.281 1 28.95 85 GLU A O 1
ATOM 663 N N . MET B 1 1 ? -3 -3.602 -13.742 1 27.41 1 MET B N 1
ATOM 664 C CA . MET B 1 1 ? -2.438 -4.535 -14.711 1 27.41 1 MET B CA 1
ATOM 665 C C . MET B 1 1 ? -3.373 -5.719 -14.938 1 27.41 1 MET B C 1
ATOM 667 O O . MET B 1 1 ? -3.738 -6.414 -13.984 1 27.41 1 MET B O 1
ATOM 671 N N . THR B 1 2 ? -4.223 -5.766 -15.867 1 31.72 2 THR B N 1
ATOM 672 C CA . THR B 1 2 ? -4.898 -6.922 -16.453 1 31.72 2 THR B CA 1
ATOM 673 C C . THR B 1 2 ? -3.939 -8.102 -16.578 1 31.72 2 THR B C 1
ATOM 675 O O . THR B 1 2 ? -2.797 -7.93 -17.016 1 31.72 2 THR B O 1
ATOM 678 N N . VAL B 1 3 ? -4.008 -9.141 -15.734 1 39.16 3 VAL B N 1
ATOM 679 C CA . VAL B 1 3 ? -3.414 -10.414 -16.141 1 39.16 3 VAL B CA 1
ATOM 680 C C . VAL B 1 3 ? -3.773 -10.719 -17.594 1 39.16 3 VAL B C 1
ATOM 682 O O . VAL B 1 3 ? -4.938 -10.977 -17.906 1 39.16 3 VAL B O 1
ATOM 685 N N . GLU B 1 4 ? -3.549 -9.977 -18.688 1 37.06 4 GLU B N 1
ATOM 686 C CA . GLU B 1 4 ? -3.666 -10.531 -20.031 1 37.06 4 GLU B CA 1
ATOM 687 C C . GLU B 1 4 ? -3.354 -12.031 -20.047 1 37.06 4 GLU B C 1
ATOM 689 O O . GLU B 1 4 ? -2.713 -12.539 -19.125 1 37.06 4 GLU B O 1
ATOM 694 N N . LYS B 1 5 ? -3.613 -12.719 -21.281 1 41.94 5 LYS B N 1
ATOM 695 C CA . LYS B 1 5 ? -3.506 -14.133 -21.625 1 41.94 5 LYS B CA 1
ATOM 696 C C . LYS B 1 5 ? -2.236 -14.75 -21.047 1 41.94 5 LYS B C 1
ATOM 698 O O . LYS B 1 5 ? -1.134 -14.25 -21.281 1 41.94 5 LYS B O 1
ATOM 703 N N . PRO B 1 6 ? -2.195 -15.586 -20.047 1 44.41 6 PRO B N 1
ATOM 704 C CA . PRO B 1 6 ? -1.146 -16.578 -19.781 1 44.41 6 PRO B CA 1
ATOM 705 C C . PRO B 1 6 ? -0.642 -17.25 -21.047 1 44.41 6 PRO B C 1
ATOM 707 O O . PRO B 1 6 ? -1.158 -18.297 -21.438 1 44.41 6 PRO B O 1
ATOM 710 N N . ASP B 1 7 ? -0.798 -16.688 -22.125 1 43.88 7 ASP B N 1
ATOM 711 C CA . ASP B 1 7 ? -0.309 -17.562 -23.172 1 43.88 7 ASP B CA 1
ATOM 712 C C . ASP B 1 7 ? 0.968 -18.281 -22.734 1 43.88 7 ASP B C 1
ATOM 714 O O . ASP B 1 7 ? 1.169 -19.453 -23.062 1 43.88 7 ASP B O 1
ATOM 718 N N . GLU B 1 8 ? 2.117 -17.609 -22.484 1 54.22 8 GLU B N 1
ATOM 719 C CA . GLU B 1 8 ? 3.227 -18.453 -22.062 1 54.22 8 GLU B CA 1
ATOM 720 C C . GLU B 1 8 ? 3.09 -18.844 -20.578 1 54.22 8 GLU B C 1
ATOM 722 O O . GLU B 1 8 ? 3.01 -17.969 -19.719 1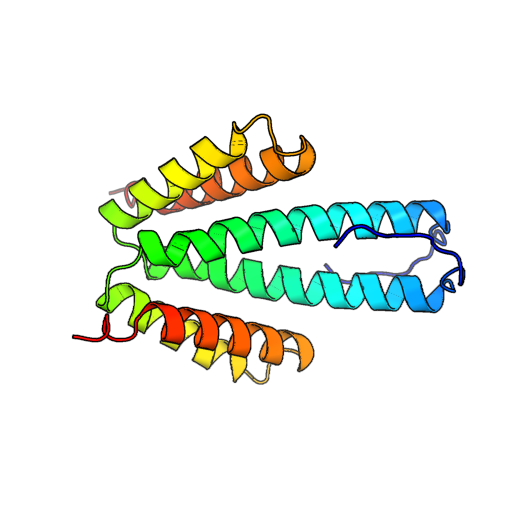 54.22 8 GLU B O 1
ATOM 727 N N . ALA B 1 9 ? 2.244 -20.062 -20.266 1 64.44 9 ALA B N 1
ATOM 728 C CA . ALA B 1 9 ? 1.938 -20.734 -19 1 64.44 9 ALA B CA 1
ATOM 729 C C . ALA B 1 9 ? 3.057 -20.547 -17.984 1 64.44 9 ALA B C 1
ATOM 731 O O . ALA B 1 9 ? 4.199 -20.938 -18.219 1 64.44 9 ALA B O 1
ATOM 732 N N . MET B 1 10 ? 2.889 -19.562 -17.219 1 77.56 10 MET B N 1
ATOM 733 C CA . MET B 1 10 ? 3.873 -19.406 -16.156 1 77.56 10 MET B CA 1
ATOM 734 C C . MET B 1 10 ? 4.125 -20.734 -15.438 1 77.56 10 MET B C 1
ATOM 736 O O . MET B 1 10 ? 3.211 -21.547 -15.281 1 77.56 10 MET B O 1
ATOM 740 N N . THR B 1 11 ? 5.316 -20.953 -15.461 1 86 11 THR B N 1
ATOM 741 C CA . THR B 1 11 ? 5.676 -22.141 -14.703 1 86 11 THR B CA 1
ATOM 742 C C . THR B 1 11 ? 5.32 -21.969 -13.227 1 86 11 THR B C 1
ATOM 744 O O . THR B 1 11 ? 5.035 -20.859 -12.773 1 86 11 THR B O 1
ATOM 747 N N . PHE B 1 12 ? 5.184 -23.016 -12.594 1 86.94 12 PHE B N 1
ATOM 748 C CA . PHE B 1 12 ? 4.941 -23.016 -11.148 1 86.94 12 PHE B CA 1
ATOM 749 C C . PHE B 1 12 ? 5.945 -22.109 -10.445 1 86.94 12 PHE B C 1
ATOM 751 O O . PHE B 1 12 ? 5.574 -21.328 -9.562 1 86.94 12 PHE B O 1
ATOM 758 N N . GLY B 1 13 ? 7.137 -22.078 -10.82 1 88.88 13 GLY B N 1
ATOM 759 C CA . GLY B 1 13 ? 8.188 -21.266 -10.242 1 88.88 13 GLY B CA 1
ATOM 760 C C . GLY B 1 13 ? 8 -19.781 -10.508 1 88.88 13 GLY B C 1
ATOM 761 O O . GLY B 1 13 ? 8.234 -18.953 -9.625 1 88.88 13 GLY B O 1
ATOM 762 N N . GLU B 1 14 ? 7.586 -19.5 -11.648 1 91.44 14 GLU B N 1
ATOM 763 C CA . GLU B 1 14 ? 7.34 -18.094 -12.008 1 91.44 14 GLU B CA 1
ATOM 764 C C . GLU B 1 14 ? 6.199 -17.516 -11.18 1 91.44 14 GLU B C 1
ATOM 766 O O . GLU B 1 14 ? 6.242 -16.344 -10.789 1 91.44 14 GLU B O 1
ATOM 771 N N . LEU B 1 15 ? 5.188 -18.344 -10.922 1 92.69 15 LEU B N 1
ATOM 772 C CA . LEU B 1 15 ? 4.066 -17.891 -10.102 1 92.69 15 LEU B CA 1
ATOM 773 C C . LEU B 1 15 ? 4.512 -17.625 -8.672 1 92.69 15 LEU B C 1
ATOM 775 O O . LEU B 1 15 ? 4.121 -16.625 -8.07 1 92.69 15 LEU B O 1
ATOM 779 N N . LEU B 1 16 ? 5.309 -18.406 -8.172 1 92.31 16 LEU B N 1
ATOM 780 C CA . LEU B 1 16 ? 5.828 -18.219 -6.824 1 92.31 16 LEU B CA 1
ATOM 781 C C . LEU B 1 16 ? 6.672 -16.953 -6.734 1 92.31 16 LEU B C 1
ATOM 783 O O . LEU B 1 16 ? 6.625 -16.234 -5.734 1 92.31 16 LEU B O 1
ATOM 787 N N . GLU B 1 17 ? 7.48 -16.766 -7.746 1 91.81 17 GLU B N 1
ATOM 788 C CA . GLU B 1 17 ? 8.289 -15.547 -7.781 1 91.81 17 GLU B CA 1
ATOM 789 C C . GLU B 1 17 ? 7.414 -14.297 -7.781 1 91.81 17 GLU B C 1
ATOM 791 O O . GLU B 1 17 ? 7.695 -13.336 -7.062 1 91.81 17 GLU B O 1
ATOM 796 N N . LEU B 1 18 ? 6.387 -14.305 -8.562 1 92.94 18 LEU B N 1
ATOM 797 C CA . LEU B 1 18 ? 5.449 -13.188 -8.625 1 92.94 18 LEU B CA 1
ATOM 798 C C . LEU B 1 18 ? 4.789 -12.961 -7.266 1 92.94 18 LEU B C 1
ATOM 800 O O . LEU B 1 18 ? 4.648 -11.82 -6.82 1 92.94 18 LEU B O 1
ATOM 804 N N . ILE B 1 19 ? 4.332 -13.945 -6.656 1 95.19 19 ILE B N 1
ATOM 805 C CA . ILE B 1 19 ? 3.713 -13.844 -5.34 1 95.19 19 ILE B CA 1
ATOM 806 C C . ILE B 1 19 ? 4.688 -13.195 -4.359 1 95.19 19 ILE B C 1
ATOM 808 O O . ILE B 1 19 ? 4.301 -12.336 -3.561 1 95.19 19 ILE B O 1
ATOM 812 N N . GLY B 1 20 ? 5.906 -13.656 -4.43 1 93.44 20 GLY B N 1
ATOM 813 C CA . GLY B 1 20 ? 6.934 -13.07 -3.584 1 93.44 20 GLY B CA 1
ATOM 814 C C . GLY B 1 20 ? 7.121 -11.578 -3.82 1 93.44 20 GLY B C 1
ATOM 815 O O . GLY B 1 20 ? 7.219 -10.805 -2.867 1 93.44 20 GLY B O 1
ATOM 816 N N . GLU B 1 21 ? 7.172 -11.172 -5.012 1 92.56 21 GLU B N 1
ATOM 817 C CA . GLU B 1 21 ? 7.34 -9.766 -5.367 1 92.56 21 GLU B CA 1
ATOM 818 C C . GLU B 1 21 ? 6.148 -8.93 -4.902 1 92.56 21 GLU B C 1
ATOM 820 O O . GLU B 1 21 ? 6.32 -7.832 -4.371 1 92.56 21 GLU B O 1
ATOM 825 N N . GLN B 1 22 ? 5 -9.469 -5.164 1 94.56 22 GLN B N 1
ATOM 826 C CA . GLN B 1 22 ? 3.789 -8.773 -4.734 1 94.56 22 GLN B CA 1
ATOM 827 C C . GLN B 1 22 ? 3.758 -8.609 -3.219 1 94.56 22 GLN B C 1
ATOM 829 O O . GLN B 1 22 ? 3.346 -7.566 -2.711 1 94.56 22 GLN B O 1
ATOM 834 N N . GLN B 1 23 ? 4.188 -9.602 -2.586 1 94.5 23 GLN B N 1
ATOM 835 C CA . GLN B 1 23 ? 4.195 -9.523 -1.129 1 94.5 23 GLN B CA 1
ATOM 836 C C . GLN B 1 23 ? 5.141 -8.43 -0.641 1 94.5 23 GLN B C 1
ATOM 838 O O . GLN B 1 23 ? 4.828 -7.711 0.307 1 94.5 23 GLN B O 1
ATOM 843 N N . ARG B 1 24 ? 6.273 -8.336 -1.246 1 92.38 24 ARG B N 1
ATOM 844 C CA . ARG B 1 24 ? 7.219 -7.297 -0.857 1 92.38 24 ARG B CA 1
ATOM 845 C C . ARG B 1 24 ? 6.625 -5.906 -1.072 1 92.38 24 ARG B C 1
ATOM 847 O O . ARG B 1 24 ? 6.824 -5.008 -0.254 1 92.38 24 ARG B O 1
ATOM 854 N N . LYS B 1 25 ? 5.934 -5.727 -2.141 1 93.81 25 LYS B N 1
ATOM 855 C CA . LYS B 1 25 ? 5.254 -4.465 -2.418 1 93.81 25 LYS B CA 1
ATOM 856 C C . LYS B 1 25 ? 4.195 -4.168 -1.361 1 93.81 25 LYS B C 1
ATOM 858 O O . LYS B 1 25 ? 4.09 -3.037 -0.878 1 93.81 25 LYS B O 1
ATOM 863 N N . ILE B 1 26 ? 3.49 -5.16 -1.075 1 95.56 26 ILE B N 1
ATOM 864 C CA . ILE B 1 26 ? 2.449 -5.012 -0.065 1 95.56 26 ILE B CA 1
ATOM 865 C C . ILE B 1 26 ? 3.076 -4.605 1.267 1 95.56 26 ILE B C 1
ATOM 867 O O . ILE B 1 26 ? 2.619 -3.658 1.913 1 95.56 26 ILE B O 1
ATOM 871 N N . ASP B 1 27 ? 4.078 -5.289 1.649 1 93.31 27 ASP B N 1
ATOM 872 C CA . ASP B 1 27 ? 4.746 -5 2.916 1 93.31 27 ASP B CA 1
ATOM 873 C C . ASP B 1 27 ? 5.238 -3.555 2.959 1 93.31 27 ASP B C 1
ATOM 875 O O . ASP B 1 27 ? 5.098 -2.875 3.979 1 93.31 27 ASP B O 1
ATOM 879 N N . ALA B 1 28 ? 5.84 -3.141 1.894 1 93.06 28 ALA B N 1
ATOM 880 C CA . ALA B 1 28 ? 6.352 -1.773 1.82 1 93.06 28 ALA B CA 1
ATOM 881 C C . ALA B 1 28 ? 5.219 -0.757 1.939 1 93.06 28 ALA B C 1
ATOM 883 O O . ALA B 1 28 ? 5.332 0.221 2.682 1 93.06 28 ALA B O 1
ATOM 884 N N . LEU B 1 29 ? 4.188 -0.996 1.254 1 94.12 29 LEU B N 1
ATOM 885 C CA . LEU B 1 29 ? 3.043 -0.093 1.258 1 94.12 29 LEU B CA 1
ATOM 886 C C . LEU B 1 29 ? 2.369 -0.074 2.627 1 94.12 29 LEU B C 1
ATOM 888 O O . LEU B 1 29 ? 1.954 0.984 3.104 1 94.12 29 LEU B O 1
ATOM 892 N N . GLU B 1 30 ? 2.287 -1.235 3.285 1 93.25 30 GLU B N 1
ATOM 893 C CA . GLU B 1 30 ? 1.709 -1.307 4.625 1 93.25 30 GLU B CA 1
ATOM 894 C C . GLU B 1 30 ? 2.582 -0.577 5.641 1 93.25 30 GLU B C 1
ATOM 896 O O . GLU B 1 30 ? 2.068 0.071 6.555 1 93.25 30 GLU B O 1
ATOM 901 N N . LEU B 1 31 ? 3.822 -0.742 5.48 1 91.12 31 LEU B N 1
ATOM 902 C CA . LEU B 1 31 ? 4.746 -0.003 6.336 1 91.12 31 LEU B CA 1
ATOM 903 C C . LEU B 1 31 ? 4.555 1.501 6.168 1 91.12 31 LEU B C 1
ATOM 905 O O . LEU B 1 31 ? 4.488 2.236 7.156 1 91.12 31 LEU B O 1
ATOM 909 N N . ALA B 1 32 ? 4.449 2.006 4.941 1 90.69 32 ALA B N 1
ATOM 910 C CA . ALA B 1 32 ? 4.195 3.418 4.66 1 90.69 32 ALA B CA 1
ATOM 911 C C . ALA B 1 32 ? 2.873 3.869 5.273 1 90.69 32 ALA B C 1
ATOM 913 O O . ALA B 1 32 ? 2.801 4.926 5.902 1 90.69 32 ALA B O 1
ATOM 914 N N . PHE B 1 33 ? 1.889 3.068 5.129 1 91.06 33 PHE B N 1
ATOM 915 C CA . PHE B 1 33 ? 0.57 3.381 5.664 1 91.06 33 PHE B CA 1
ATOM 916 C C . PHE B 1 33 ? 0.613 3.482 7.184 1 91.06 33 PHE B C 1
ATOM 918 O O . PHE B 1 33 ? 0.024 4.395 7.766 1 91.06 33 PHE B O 1
ATOM 925 N N . SER B 1 34 ? 1.337 2.547 7.75 1 84.88 34 SER B N 1
ATOM 926 C CA . SER B 1 34 ? 1.448 2.537 9.203 1 84.88 34 SER B CA 1
ATOM 927 C C . SER B 1 34 ? 2.135 3.797 9.719 1 84.88 34 SER B C 1
ATOM 929 O O . SER B 1 34 ? 1.857 4.254 10.828 1 84.88 34 SER B O 1
ATOM 931 N N . SER B 1 35 ? 2.945 4.301 8.992 1 83.5 35 SER B N 1
ATOM 932 C CA . SER B 1 35 ? 3.691 5.488 9.398 1 83.5 35 SER B CA 1
ATOM 933 C C . SER B 1 35 ? 2.824 6.738 9.312 1 83.5 35 SER B C 1
ATOM 935 O O . SER B 1 35 ? 3.178 7.781 9.867 1 83.5 35 SER B O 1
ATOM 937 N N . LEU B 1 36 ? 1.687 6.699 8.625 1 82.5 36 LEU B N 1
ATOM 938 C CA . LEU B 1 36 ? 0.788 7.836 8.453 1 82.5 36 LEU B CA 1
ATOM 939 C C . LEU B 1 36 ? 0.292 8.344 9.797 1 82.5 36 LEU B C 1
ATOM 941 O O . LEU B 1 36 ? 0.087 9.547 9.977 1 82.5 36 LEU B O 1
ATOM 945 N N . ALA B 1 37 ? 0.112 7.379 10.664 1 75.94 37 ALA B N 1
ATOM 946 C CA . ALA B 1 37 ? -0.387 7.75 11.984 1 75.94 37 ALA B CA 1
ATOM 947 C C . ALA B 1 37 ? 0.532 8.766 12.656 1 75.94 37 ALA B C 1
ATOM 949 O O . ALA B 1 37 ? 0.081 9.586 13.461 1 75.94 37 ALA B O 1
ATOM 950 N N . PHE B 1 38 ? 1.813 8.789 12.266 1 78.12 38 PHE B N 1
ATOM 951 C CA . PHE B 1 38 ? 2.785 9.695 12.859 1 78.12 38 PHE B CA 1
ATOM 952 C C . PHE B 1 38 ? 2.873 11 12.07 1 78.12 38 PHE B C 1
ATOM 954 O O . PHE B 1 38 ? 3.365 12.008 12.57 1 78.12 38 PHE B O 1
ATOM 961 N N . CYS B 1 39 ? 2.336 10.953 10.922 1 84.12 39 CYS B N 1
ATOM 962 C CA . CYS B 1 39 ? 2.543 12.078 10.023 1 84.12 39 CYS B CA 1
ATOM 963 C C . CYS B 1 39 ? 1.283 12.93 9.914 1 84.12 39 CYS B C 1
ATOM 965 O O . CYS B 1 39 ? 1.358 14.125 9.617 1 84.12 39 CYS B O 1
ATOM 967 N N . LEU B 1 40 ? 0.182 12.352 10.125 1 85.12 40 LEU B N 1
ATOM 968 C CA . LEU B 1 40 ? -1.074 13.055 9.891 1 85.12 40 LEU B CA 1
ATOM 969 C C . LEU B 1 40 ? -1.541 13.773 11.148 1 85.12 40 LEU B C 1
ATOM 971 O O . LEU B 1 40 ? -1.562 13.18 12.234 1 85.12 40 LEU B O 1
ATOM 975 N N . ASP B 1 41 ? -1.922 15.047 11 1 84.88 41 ASP B N 1
ATOM 976 C CA . ASP B 1 41 ? -2.67 15.695 12.078 1 84.88 41 ASP B CA 1
ATOM 977 C C . ASP B 1 41 ? -4.145 15.305 12.031 1 84.88 41 ASP B C 1
ATOM 979 O O . ASP B 1 41 ? -4.555 14.5 11.188 1 84.88 41 ASP B O 1
ATOM 983 N N . GLU B 1 42 ? -4.883 15.781 12.938 1 86.56 42 GLU B N 1
ATOM 984 C CA . GLU B 1 42 ? -6.277 15.375 13.062 1 86.56 42 GLU B CA 1
ATOM 985 C C . GLU B 1 42 ? -7.059 15.688 11.789 1 86.56 42 GLU B C 1
ATOM 987 O O . GLU B 1 42 ? -7.844 14.859 11.312 1 86.56 42 GLU B O 1
ATOM 992 N N . LYS B 1 43 ? -6.824 16.906 11.336 1 87.88 43 LYS B N 1
ATOM 993 C CA . LYS B 1 43 ? -7.551 17.312 10.141 1 87.88 43 LYS B CA 1
ATOM 994 C C . LYS B 1 43 ? -7.199 16.438 8.945 1 87.88 43 LYS B C 1
ATOM 996 O O . LYS B 1 43 ? -8.086 15.961 8.234 1 87.88 43 LYS B O 1
ATOM 1001 N N . ALA B 1 44 ? -5.938 16.25 8.711 1 87.81 44 ALA B N 1
ATOM 1002 C CA . ALA B 1 44 ? -5.473 15.414 7.602 1 87.81 44 ALA B CA 1
ATOM 1003 C C . ALA B 1 44 ? -5.969 13.977 7.754 1 87.81 44 ALA B C 1
ATOM 1005 O O . ALA B 1 44 ? -6.336 13.336 6.77 1 87.81 44 ALA B O 1
ATOM 1006 N N . ASN B 1 45 ? -5.922 13.477 8.922 1 90.31 45 ASN B N 1
ATOM 1007 C CA . ASN B 1 45 ? -6.406 12.133 9.195 1 90.31 45 ASN B CA 1
ATOM 1008 C C . ASN B 1 45 ? -7.883 11.984 8.836 1 90.31 45 ASN B C 1
ATOM 1010 O O . ASN B 1 45 ? -8.281 11 8.211 1 90.31 45 ASN B O 1
ATOM 1014 N N . LYS B 1 46 ? -8.633 12.984 9.203 1 91.25 46 LYS B N 1
ATOM 1015 C CA . LYS B 1 46 ? -10.055 12.969 8.891 1 91.25 46 LYS B CA 1
ATOM 1016 C C . LYS B 1 46 ? -10.289 12.969 7.379 1 91.25 46 LYS B C 1
ATOM 1018 O O . LYS B 1 46 ? -11.18 12.273 6.883 1 91.25 46 LYS B O 1
ATOM 1023 N N . LEU B 1 47 ? -9.555 13.758 6.75 1 90.75 47 LEU B N 1
ATOM 1024 C CA . LEU B 1 47 ? -9.672 13.828 5.297 1 90.75 47 LEU B CA 1
ATOM 1025 C C . LEU B 1 47 ? -9.32 12.484 4.66 1 90.75 47 LEU B C 1
ATOM 1027 O O . LEU B 1 47 ? -10.016 12.023 3.752 1 90.75 47 LEU B O 1
ATOM 1031 N N . MET B 1 48 ? -8.234 11.875 5.121 1 90.69 48 MET B N 1
ATOM 1032 C CA . MET B 1 48 ? -7.809 10.578 4.598 1 90.69 48 MET B CA 1
ATOM 1033 C C . MET B 1 48 ? -8.875 9.516 4.836 1 90.69 48 MET B C 1
ATOM 1035 O O . MET B 1 48 ? -9.195 8.734 3.939 1 90.69 48 MET B O 1
ATOM 1039 N N . ILE B 1 49 ? -9.406 9.461 6.008 1 93.5 49 ILE B N 1
ATOM 1040 C CA . ILE B 1 49 ? -10.453 8.508 6.355 1 93.5 49 ILE B CA 1
ATOM 1041 C C . ILE B 1 49 ? -11.656 8.695 5.438 1 93.5 49 ILE B C 1
ATOM 1043 O O . ILE B 1 49 ? -12.203 7.723 4.914 1 93.5 49 ILE B O 1
ATOM 1047 N N . HIS B 1 50 ? -11.984 9.992 5.297 1 93.94 50 HIS B N 1
ATOM 1048 C CA . HIS B 1 50 ? -13.109 10.305 4.422 1 93.94 50 HIS B CA 1
ATOM 1049 C C . HIS B 1 50 ? -12.852 9.82 2.998 1 93.94 50 HIS B C 1
ATOM 1051 O O . HIS B 1 50 ? -13.719 9.188 2.387 1 93.94 50 HIS B O 1
ATOM 1057 N N . ASN B 1 51 ? -11.734 10.086 2.459 1 92.88 51 ASN B N 1
ATOM 1058 C CA . ASN B 1 51 ? -11.375 9.688 1.104 1 92.88 51 ASN B CA 1
ATOM 1059 C C . ASN B 1 51 ? -11.43 8.172 0.936 1 92.88 51 ASN B C 1
ATOM 1061 O O . ASN B 1 51 ? -11.992 7.668 -0.039 1 92.88 51 ASN B O 1
ATOM 1065 N N . LEU B 1 52 ? -10.836 7.445 1.863 1 93.75 52 LEU B N 1
ATOM 1066 C CA . LEU B 1 52 ? -10.82 5.988 1.808 1 93.75 52 LEU B CA 1
ATOM 1067 C C . LEU B 1 52 ? -12.227 5.418 1.917 1 93.75 52 LEU B C 1
ATOM 1069 O O . LEU B 1 52 ? -12.562 4.449 1.235 1 93.75 52 LEU B O 1
ATOM 1073 N N . THR B 1 53 ? -13.016 6.039 2.721 1 95.44 53 THR B N 1
ATOM 1074 C CA . THR B 1 53 ? -14.398 5.605 2.879 1 95.44 53 THR B CA 1
ATOM 1075 C C . THR B 1 53 ? -15.18 5.801 1.582 1 95.44 53 THR B C 1
ATOM 1077 O O . THR B 1 53 ? -15.922 4.91 1.159 1 95.44 53 THR B O 1
ATOM 1080 N N . LEU B 1 54 ? -15.008 6.922 0.981 1 94.62 54 LEU B N 1
ATOM 1081 C CA . LEU B 1 54 ? -15.656 7.184 -0.296 1 94.62 54 LEU B CA 1
ATOM 1082 C C . LEU B 1 54 ? -15.258 6.145 -1.336 1 94.62 54 LEU B C 1
ATOM 1084 O O . LEU B 1 54 ? -16.109 5.609 -2.049 1 94.62 54 LEU B O 1
ATOM 1088 N N . GLU B 1 55 ? -13.953 5.852 -1.391 1 93.69 55 GLU B N 1
ATOM 1089 C CA . GLU B 1 55 ? -13.453 4.875 -2.354 1 93.69 55 GLU B CA 1
ATOM 1090 C C . GLU B 1 55 ? -13.984 3.479 -2.051 1 93.69 55 GLU B C 1
ATOM 1092 O O . GLU B 1 55 ? -14.227 2.688 -2.965 1 93.69 55 GLU B O 1
ATOM 1097 N N . SER B 1 56 ? -14.156 3.168 -0.802 1 95.81 56 SER B N 1
ATOM 1098 C CA . SER B 1 56 ? -14.672 1.861 -0.398 1 95.81 56 SER B CA 1
ATOM 1099 C C . SER B 1 56 ? -16.125 1.689 -0.803 1 95.81 56 SER B C 1
ATOM 1101 O O . SER B 1 56 ? -16.641 0.567 -0.856 1 95.81 56 SER B O 1
ATOM 1103 N N . GLN B 1 57 ? -16.719 2.768 -1.123 1 95.69 57 GLN B N 1
ATOM 1104 C CA . GLN B 1 57 ? -18.125 2.73 -1.507 1 95.69 57 GLN B CA 1
ATOM 1105 C C . GLN B 1 57 ? -18.297 2.922 -3.012 1 95.69 57 GLN B C 1
ATOM 1107 O O . GLN B 1 57 ? -19.406 2.832 -3.537 1 95.69 57 GLN B O 1
ATOM 1112 N N . ASN B 1 58 ? -17.234 3.18 -3.623 1 93.81 58 ASN B N 1
ATOM 1113 C CA . ASN B 1 58 ? -17.266 3.404 -5.066 1 93.81 58 ASN B CA 1
ATOM 1114 C C . ASN B 1 58 ? -17.656 2.143 -5.824 1 93.81 58 ASN B C 1
ATOM 1116 O O . ASN B 1 58 ? -16.969 1.124 -5.754 1 93.81 58 ASN B O 1
ATOM 1120 N N . GLU B 1 59 ? -18.688 2.16 -6.602 1 92.5 59 GLU B N 1
ATOM 1121 C CA . GLU B 1 59 ? -19.281 1.014 -7.285 1 92.5 59 GLU B CA 1
ATOM 1122 C C . GLU B 1 59 ? -18.375 0.5 -8.391 1 92.5 59 GLU B C 1
ATOM 1124 O O . GLU B 1 59 ? -18.516 -0.637 -8.844 1 92.5 59 GLU B O 1
ATOM 1129 N N . ASN B 1 60 ? -17.5 1.383 -8.773 1 91.5 60 ASN B N 1
ATOM 1130 C CA . ASN B 1 60 ? -16.594 1.011 -9.852 1 91.5 60 ASN B CA 1
ATOM 1131 C C . ASN B 1 60 ? -15.422 0.168 -9.344 1 91.5 60 ASN B C 1
ATOM 1133 O O . ASN B 1 60 ? -14.609 -0.32 -10.133 1 91.5 60 ASN B O 1
ATOM 1137 N N . ARG B 1 61 ? -15.344 -0.084 -8.055 1 89 61 ARG B N 1
ATOM 1138 C CA . ARG B 1 61 ? -14.305 -0.926 -7.461 1 89 61 ARG B CA 1
ATOM 1139 C C . ARG B 1 61 ? -14.828 -2.34 -7.219 1 89 61 ARG B C 1
ATOM 1141 O O . ARG B 1 61 ? -16.016 -2.531 -6.934 1 89 61 ARG B O 1
ATOM 1148 N N . ASP B 1 62 ? -13.922 -3.234 -7.395 1 89.19 62 ASP B N 1
ATOM 1149 C CA . ASP B 1 62 ? -14.352 -4.602 -7.105 1 89.19 62 ASP B CA 1
ATOM 1150 C C . ASP B 1 62 ? -14.57 -4.801 -5.605 1 89.19 62 ASP B C 1
ATOM 1152 O O . ASP B 1 62 ? -14 -4.078 -4.789 1 89.19 62 ASP B O 1
ATOM 1156 N N . PRO B 1 63 ? -15.344 -5.738 -5.262 1 91.5 63 PRO B N 1
ATOM 1157 C CA . PRO B 1 63 ? -15.734 -5.945 -3.865 1 91.5 63 PRO B CA 1
ATOM 1158 C C . PRO B 1 63 ? -14.539 -6.184 -2.947 1 91.5 63 PRO B C 1
ATOM 1160 O O . PRO B 1 63 ? -14.523 -5.715 -1.807 1 91.5 63 PRO B O 1
ATOM 1163 N N . ALA B 1 64 ? -13.578 -6.902 -3.488 1 88.75 64 ALA B N 1
ATOM 1164 C CA . ALA B 1 64 ? -12.414 -7.195 -2.66 1 88.75 64 ALA B CA 1
ATOM 1165 C C . ALA B 1 64 ? -11.617 -5.93 -2.359 1 88.75 64 ALA B C 1
ATOM 1167 O O . ALA B 1 64 ? -11.203 -5.707 -1.221 1 88.75 64 ALA B O 1
ATOM 1168 N N . MET B 1 65 ? -11.406 -5.16 -3.312 1 91.88 65 MET B N 1
ATOM 1169 C CA . MET B 1 65 ? -10.711 -3.893 -3.107 1 91.88 65 MET B CA 1
ATOM 1170 C C . MET B 1 65 ? -11.492 -2.986 -2.162 1 91.88 65 MET B C 1
ATOM 1172 O O . MET B 1 65 ? -10.914 -2.336 -1.294 1 91.88 65 MET B O 1
ATOM 1176 N N . LYS B 1 66 ? -12.781 -2.955 -2.305 1 94.62 66 LYS B N 1
ATOM 1177 C CA . LYS B 1 66 ? -13.633 -2.15 -1.434 1 94.62 66 LYS B CA 1
ATOM 1178 C C . LYS B 1 66 ? -13.453 -2.547 0.029 1 94.62 66 LYS B C 1
ATOM 1180 O O . LYS B 1 66 ? -13.359 -1.685 0.904 1 94.62 66 LYS B O 1
ATOM 1185 N N . LYS B 1 67 ? -13.406 -3.773 0.224 1 95.06 67 LYS B N 1
ATOM 1186 C CA . LYS B 1 67 ? -13.234 -4.277 1.583 1 95.06 67 LYS B CA 1
ATOM 1187 C C . LYS B 1 67 ? -11.891 -3.84 2.164 1 95.06 67 LYS B C 1
ATOM 1189 O O . LYS B 1 67 ? -11.812 -3.455 3.332 1 95.06 67 LYS B O 1
ATOM 1194 N N . TYR B 1 68 ? -10.914 -3.922 1.362 1 93.94 68 TYR B N 1
ATOM 1195 C CA . TYR B 1 68 ? -9.586 -3.535 1.831 1 93.94 68 TYR B CA 1
ATOM 1196 C C . TYR B 1 68 ? -9.531 -2.043 2.131 1 93.94 68 TYR B C 1
ATOM 1198 O O . TYR B 1 68 ? -8.961 -1.628 3.143 1 93.94 68 TYR B O 1
ATOM 1206 N N . LEU B 1 69 ? -10.156 -1.268 1.288 1 95.56 69 LEU B N 1
ATOM 1207 C CA . LEU B 1 69 ? -10.195 0.177 1.488 1 95.56 69 LEU B CA 1
ATOM 1208 C C . LEU B 1 69 ? -10.938 0.529 2.773 1 95.56 69 LEU B C 1
ATOM 1210 O O . LEU B 1 69 ? -10.5 1.403 3.527 1 95.56 69 LEU B O 1
ATOM 1214 N N . ALA B 1 70 ? -12.008 -0.123 3.021 1 96.31 70 ALA B N 1
ATOM 1215 C CA . ALA B 1 70 ? -12.758 0.079 4.258 1 96.31 70 ALA B CA 1
ATOM 1216 C C . ALA B 1 70 ? -11.914 -0.257 5.48 1 96.31 70 ALA B C 1
ATOM 1218 O O . ALA B 1 70 ? -11.977 0.435 6.496 1 96.31 70 ALA B O 1
ATOM 1219 N N . ARG B 1 71 ? -11.133 -1.258 5.367 1 94.81 71 ARG B N 1
ATOM 1220 C CA . ARG B 1 71 ? -10.258 -1.659 6.461 1 94.81 71 ARG B CA 1
ATOM 1221 C C . ARG B 1 71 ? -9.18 -0.606 6.719 1 94.81 71 ARG B C 1
ATOM 1223 O O . ARG B 1 71 ? -8.828 -0.34 7.871 1 94.81 71 ARG B O 1
ATOM 1230 N N . LEU B 1 72 ? -8.633 -0.087 5.684 1 93.81 72 LEU B N 1
ATOM 1231 C CA . LEU B 1 72 ? -7.637 0.971 5.82 1 93.81 72 LEU B CA 1
ATOM 1232 C C . LEU B 1 72 ? -8.227 2.182 6.535 1 93.81 72 LEU B C 1
ATOM 1234 O O . LEU B 1 72 ? -7.605 2.738 7.441 1 93.81 72 LEU B O 1
ATOM 1238 N N . ALA B 1 73 ? -9.438 2.572 6.113 1 93.75 73 ALA B N 1
ATOM 1239 C CA . ALA B 1 73 ? -10.117 3.695 6.754 1 93.75 73 ALA B CA 1
ATOM 1240 C C . ALA B 1 73 ? -10.336 3.432 8.242 1 93.75 73 ALA B C 1
ATOM 1242 O O . ALA B 1 73 ? -10.062 4.297 9.078 1 93.75 73 ALA B O 1
ATOM 1243 N N . ALA B 1 74 ? -10.766 2.242 8.57 1 94.06 74 ALA B N 1
ATOM 1244 C CA . ALA B 1 74 ? -11.023 1.858 9.953 1 94.06 74 ALA B CA 1
ATOM 1245 C C . ALA B 1 74 ? -9.742 1.882 10.781 1 94.06 74 ALA B C 1
ATOM 1247 O O . ALA B 1 74 ? -9.758 2.27 11.953 1 94.06 74 ALA B O 1
ATOM 1248 N N . ALA B 1 75 ? -8.703 1.467 10.18 1 91.38 75 ALA B N 1
ATOM 1249 C CA . ALA B 1 75 ? -7.414 1.461 10.867 1 91.38 75 ALA B CA 1
ATOM 1250 C C . ALA B 1 75 ? -6.977 2.879 11.219 1 91.38 75 ALA B C 1
ATOM 1252 O O . ALA B 1 75 ? -6.449 3.115 12.312 1 91.38 75 ALA B O 1
ATOM 1253 N N . LEU B 1 76 ? -7.203 3.77 10.367 1 90.44 76 LEU B N 1
ATOM 1254 C CA . LEU B 1 76 ? -6.848 5.16 10.617 1 90.44 76 LEU B CA 1
ATOM 1255 C C . LEU B 1 76 ? -7.738 5.766 11.695 1 90.44 76 LEU B C 1
ATOM 1257 O O . LEU B 1 76 ? -7.289 6.598 12.484 1 90.44 76 LEU B O 1
ATOM 1261 N N . GLU B 1 77 ? -8.969 5.406 11.695 1 89.88 77 GLU B N 1
ATOM 1262 C CA . GLU B 1 77 ? -9.906 5.887 12.711 1 89.88 77 GLU B CA 1
ATOM 1263 C C . GLU B 1 77 ? -9.492 5.434 14.109 1 89.88 77 GLU B C 1
ATOM 1265 O O . GLU B 1 77 ? -9.633 6.18 15.078 1 89.88 77 GLU B O 1
ATOM 1270 N N . LYS B 1 78 ? -8.93 4.273 14.156 1 87.38 78 LYS B N 1
ATOM 1271 C CA . LYS B 1 78 ? -8.492 3.725 15.438 1 87.38 78 LYS B CA 1
ATOM 1272 C C . LYS B 1 78 ? -7.254 4.445 15.945 1 87.38 78 LYS B C 1
ATOM 1274 O O . LYS B 1 78 ? -7.078 4.605 17.156 1 87.38 78 LYS B O 1
ATOM 1279 N N . ASN B 1 79 ? -6.527 4.805 15.078 1 76.56 79 ASN B N 1
ATOM 1280 C CA . ASN B 1 79 ? -5.301 5.496 15.453 1 76.56 79 ASN B CA 1
ATOM 1281 C C . ASN B 1 79 ? -5.574 6.949 15.836 1 76.56 79 ASN B C 1
ATOM 1283 O O . ASN B 1 79 ? -4.754 7.582 16.5 1 76.56 79 ASN B O 1
ATOM 1287 N N . SER B 1 80 ? -6.641 7.594 15.242 1 66.44 80 SER B N 1
ATOM 1288 C CA . SER B 1 80 ? -7.031 8.961 15.562 1 66.44 80 SER B CA 1
ATOM 1289 C C . SER B 1 80 ? -7.75 9.031 16.906 1 66.44 80 SER B C 1
ATOM 1291 O O . SER B 1 80 ? -8.016 10.117 17.422 1 66.44 80 SER B O 1
ATOM 1293 N N . GLY B 1 81 ? -8.406 8.133 17.422 1 58.72 81 GLY B N 1
ATOM 1294 C CA . GLY B 1 81 ? -9.164 8.18 18.656 1 58.72 81 GLY B CA 1
ATOM 1295 C C . GLY B 1 81 ? -8.352 8.648 19.844 1 58.72 81 GLY B C 1
ATOM 1296 O O . GLY B 1 81 ? -7.117 8.625 19.812 1 58.72 81 GLY B O 1
ATOM 1297 N N . PRO B 1 82 ? -9.164 9.508 20.812 1 51.34 82 PRO B N 1
ATOM 1298 C CA . PRO B 1 82 ? -8.617 10.094 22.031 1 51.34 82 PRO B CA 1
ATOM 1299 C C . PRO B 1 82 ? -7.66 9.148 22.766 1 51.34 82 PRO B C 1
ATOM 1301 O O . PRO B 1 82 ? -7.84 7.93 22.719 1 51.34 82 PRO B O 1
ATOM 1304 N N . ALA B 1 83 ? -6.316 9.539 22.859 1 43.03 83 ALA B N 1
ATOM 1305 C CA . ALA B 1 83 ? -5.586 9 24 1 43.03 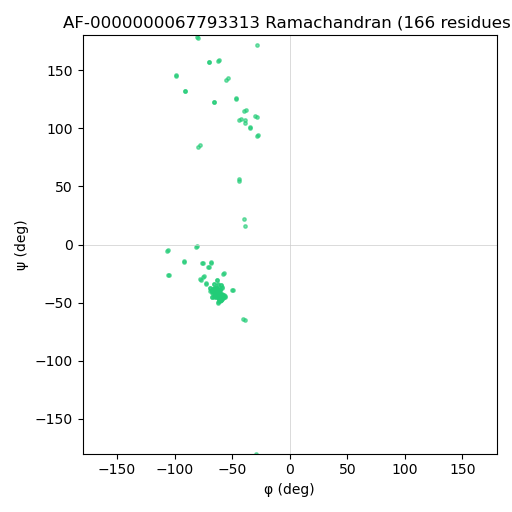83 ALA B CA 1
ATOM 1306 C C . ALA B 1 83 ? -6.496 8.867 25.219 1 43.03 83 ALA B C 1
ATOM 1308 O O . ALA B 1 83 ? -7.336 9.734 25.469 1 43.03 83 ALA B O 1
ATOM 1309 N N . THR B 1 84 ? -7.031 7.695 25.609 1 34.88 84 THR B N 1
ATOM 1310 C CA . THR B 1 84 ? -7.711 7.699 26.891 1 34.88 84 THR B CA 1
ATOM 1311 C C . THR B 1 84 ? -7.105 8.75 27.812 1 34.88 84 THR B C 1
ATOM 1313 O O . THR B 1 84 ? -5.898 8.75 28.062 1 34.88 84 THR B O 1
ATOM 1316 N N . GLU B 1 85 ? -7.734 9.906 28.188 1 29.22 85 GLU B N 1
ATOM 1317 C CA . GLU B 1 85 ? -7.555 10.469 29.531 1 29.22 85 GLU B CA 1
ATOM 1318 C C . GLU B 1 85 ? -7.57 9.375 30.594 1 29.22 85 GLU B C 1
ATOM 1320 O O . GLU B 1 85 ? -8.352 8.422 30.5 1 29.22 85 GLU B O 1
#

pLDDT: mean 82.55, std 18.77, range [27.14, 96.31]

Foldseek 3Di:
DPPPDVPVVDDPVNVVVVVVVVVVVVVVVVVVLVCVLVVDDLVRLVVQLVVLQVVLPDPVDDPVVSVVSNVSSVVSVVSNDDPPD/DPPPDVPVVDDPVNVVVVVVVVVVVVVVVVVVLVCVLVVDDLVRLVVQLVVLQVVLPDPVDDPVVSVVSNVSSVVSVVSNDDPPD

Sequence (170 aa):
MTVEKPDEAMTFGELLELIGEQQRKIDALELAFSSLAFCLDEKANKLMIHNLTLESQNENRDPAMKKYLARLAAALEKNSGPATEMTVEKPDEAMTFGELLELIGEQQRKIDALELAFSSLAFCLDEKANKLMIHNLTLESQNENRDPAMKKYLARLAAALEKNSGPATE

Organism: Pectobacterium atrosepticum (strain SCRI 1043 / ATCC BAA-672) (NCBI:txid218491)

Secondary structure (DSSP, 8-state):
-------S---HHHHHHHHHHHHHHHHHHHHHHHHHHHH--HHHHHHHHHHHHHHHT-TTS-HHHHHHHHHHHHHHHHHHS----/-------S---HHHHHHHHHHHHHHHHHHHHHHHHHHHH--HHHHHHHHHHHHHHHT-TTS-HHHHHHHHHHHHHHHHHHS----

=== Feature glossary ===
Annotated list of the representations used here:

Nearest PDB structures. The Foldseek neighbor list gives the closest experimentally determined structures in the PDB, ranked by structural alignment. TM-score near 1 means near-identical fold; near 0.3 means only rough topology match. This is how one finds what a novel AlphaFold prediction most resembles in the solved-structure universe.

Foldseek 3Di. Foldseek's 3Di representation compresses backbone geometry into a per-residue letter drawn from a learned twenty-state alphabet. It captures the tertiary interaction pattern around each residue — which residues are packed against it in space, regardless of where they are in sequence.

Radius of gyration, Cα contacts, bounding box. Radius of gyration (Rg) is the root-mean-square distance of Cα atoms from their centroid — a single number for overall size and compactness. A globular domain of N residues has Rg ≈ 2.2·N^0.38 Å; an extended or disordered chain has a much larger Rg. The Cα contact count is the number of residue pairs whose Cα atoms are within 8 Å and are more than four positions apart in sequence — a standard proxy for tertiary packing density. The bounding box is the smallest axis-aligned box enclosing all Cα atoms.

InterPro / GO / CATH / organism. The annotation block draws on four external resources. InterPro: which protein families and domains the sequence belongs to. GO: standardized terms for what the protein does, what process it participates in, and where in the cell it acts. CATH: which structural fold it has in the CATH hierarchy. Organism: the species of origin.

mmCIF coordinates. The mmCIF block holds the 3D Cartesian coordinates of each backbone atom (N, Cα, C, O) in ångströms. mmCIF is the PDB's canonical archive format — a tagged-loop text representation of the atomic model.

pLDDT. pLDDT is the predicted lDDT-Cα score: AlphaFold's confidence that the local environment of each residue (all inter-atomic distances within 15 Å) is correctl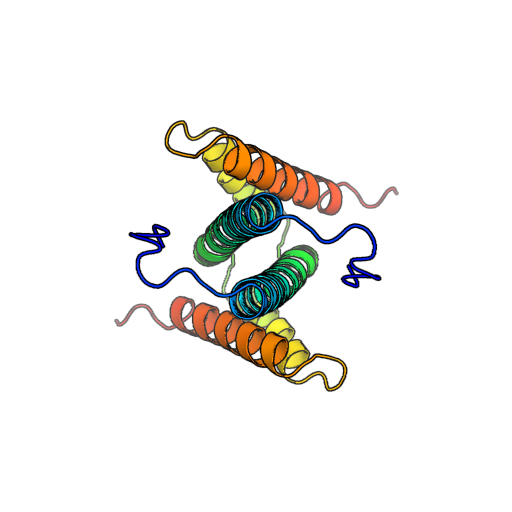y placed. It is a per-residue number between 0 and 100, with higher meaning more reliable.

Backbone torsions (φ/ψ). φ (phi) and ψ (psi) are the two rotatable backbone dihedrals per residue: φ is the C(i-1)–N–Cα–C torsion, ψ is the N–Cα–C–N(i+1) torsion, both in degrees on (−180°, 180°]. α-helical residues cluster near (−60°, −45°); β-strand residues near (−120°, +130°). A Ramachandran plot is simply a scatter of (φ, ψ) for every residue.

B-factor. For experimental (PDB) structures, the B-factor (temperature factor) quantifies the positional spread of each atom in the crystal — a combination of thermal vibration and static disorder — in units of Å². High B-factors mark flexible loops or poorly resolved regions; low B-factors mark the rigid, well-ordered core.

Secondary structure (3-state, P-SEA). SS3 is a coarse helix/strand/coil call (letters a/b/c) made by the P-SEA algorithm from inter-Cα distances and dihedrals. It is less detailed than DSSP but needs only Cα positions.

Predicted aligned error. Predicted aligned error is AlphaFold's pairwise confidence. Unlike pLDDT (per-residue), PAE is per-residue-pair and captures whether two parts of the structure are correctly placed relative to each other. Units are ångströms of expected positional error.

Solvent-accessible surface area. Solvent-accessible surface area (SASA) is the area in Å² traced out by the centre of a 1.4 Å probe sphere (a water molecule) rolled over the protein's van der Waals surface (Shrake–Rupley / Lee–Richards construction). Buried residues have near-zero SASA; fully exposed residues can exceed 200 Å². The total SASA scales roughly with the number of surface residues.

Secondary structure (8-state, DSSP). The SS8 string is DSSP's per-residue secondary-structure call. α-helix (H) means an i→i+4 H-bond ladder; β-strand (E) means the residue participates in a β-sheet; 3₁₀ (G) and π (I) are tighter and wider helices; T/S are turns/bends; '-' is loop.

Rendered structure images. Structure images are PyMOL renders from six orthogonal camera directions. Cartoon representation draws helices as coils and strands as arrows; sticks shows the backbone as bonds; surface shows the solvent-excluded envelope. Rainbow coloring maps sequence position to hue (blue→red, N→C); chain coloring assigns a distinct color per polypeptide.

Sequence. The amino-acid sequence is the protein's primary structure: the linear order of residues from the N-terminus to the C-terminus, written in one-letter code. Everything else here — the 3D co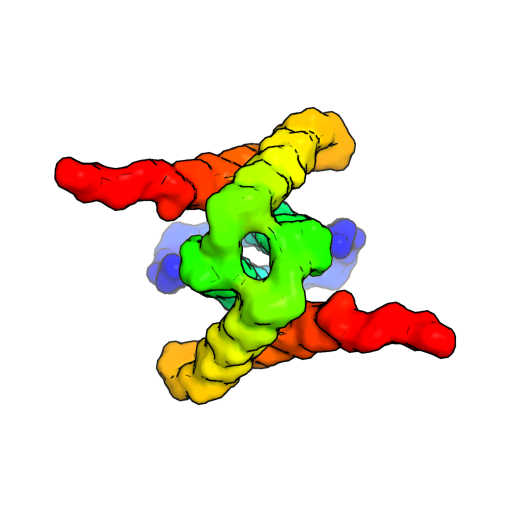ordinates, the secondary structure, the domain annotations — is ultimately a consequence of this string.

Contact-map, Ramachandran, and PAE plots. Three diagnostic plots accompany the record. The Cα contact map visualizes the tertiary structure as a 2D adjacency matrix (8 Å cutoff, sequence-local contacts suppressed). The Ramachandran plot shows the distribution of backbone (φ, ψ) torsions, with points in the α and β basins reflecting secondary structure content. The PAE plot shows AlphaFold's inter-residue confidence as a color matrix.